Protein AF-A0A5K0V943-F1 (afdb_monomer_lite)

Foldseek 3Di:
DDCVVVVVVLVVCVVVPPPCSVVPSPDVVVDPVVCCCVPPVPVCCCPPPVPDD

Structure (mmCIF, N/CA/C/O backbone):
data_AF-A0A5K0V943-F1
#
_entry.id   AF-A0A5K0V943-F1
#
loop_
_atom_site.group_PDB
_atom_site.id
_atom_site.type_symbol
_atom_site.label_atom_id
_atom_site.label_alt_id
_atom_site.label_comp_id
_atom_site.label_asym_id
_atom_site.label_entity_id
_atom_site.label_seq_id
_atom_site.pdbx_PDB_ins_code
_atom_site.Cartn_x
_atom_site.Cartn_y
_atom_site.Cartn_z
_atom_site.occupancy
_atom_site.B_iso_or_equiv
_atom_site.auth_seq_id
_atom_site.auth_comp_id
_atom_site.auth_asym_id
_atom_site.auth_atom_id
_atom_site.pdbx_PDB_model_num
ATOM 1 N N . PHE A 1 1 ? -9.138 -4.065 -7.556 1.00 63.09 1 PHE A N 1
ATOM 2 C CA . PHE A 1 1 ? -8.560 -2.723 -7.389 1.00 63.09 1 PHE A CA 1
ATOM 3 C C . PHE A 1 1 ? -7.382 -2.698 -8.340 1.00 63.09 1 PHE A C 1
ATOM 5 O O . PHE A 1 1 ? -6.438 -3.436 -8.090 1.00 63.09 1 PHE A O 1
ATOM 12 N N . ASP A 1 2 ? -7.514 -2.056 -9.501 1.00 72.56 2 ASP A N 1
ATOM 13 C CA . ASP A 1 2 ? -6.365 -1.905 -10.397 1.00 72.56 2 ASP A CA 1
ATOM 14 C C . ASP A 1 2 ? -5.552 -0.675 -9.975 1.00 72.56 2 ASP A C 1
ATOM 16 O O . ASP A 1 2 ? -6.072 0.237 -9.326 1.00 72.56 2 ASP A O 1
ATOM 20 N N . ASP A 1 3 ? -4.260 -0.695 -10.270 1.00 77.19 3 ASP A N 1
ATOM 21 C CA . ASP A 1 3 ? -3.301 0.345 -9.915 1.00 77.19 3 ASP A CA 1
ATOM 22 C C . ASP A 1 3 ? -3.103 1.375 -11.036 1.00 77.19 3 ASP A C 1
ATOM 24 O O . ASP A 1 3 ? -2.165 2.167 -10.973 1.00 77.19 3 ASP A O 1
ATOM 28 N N . SER A 1 4 ? -3.993 1.435 -12.037 1.00 85.94 4 SER A N 1
ATOM 29 C CA . SER A 1 4 ? -3.804 2.261 -13.244 1.00 85.94 4 SER A CA 1
ATOM 30 C C . SER A 1 4 ? -3.649 3.747 -12.922 1.00 85.94 4 SER A C 1
ATOM 32 O O . SER A 1 4 ? -2.834 4.438 -13.531 1.00 85.94 4 SER A O 1
ATOM 34 N N . ASN A 1 5 ? -4.395 4.247 -11.932 1.00 83.31 5 ASN A N 1
ATOM 35 C CA . ASN A 1 5 ? -4.284 5.639 -11.490 1.00 83.31 5 ASN A CA 1
ATOM 36 C C . ASN A 1 5 ? -2.951 5.914 -10.779 1.00 83.31 5 ASN A C 1
ATOM 38 O O . ASN A 1 5 ? -2.361 6.974 -10.984 1.00 83.31 5 ASN A O 1
ATOM 42 N N . ALA A 1 6 ? -2.468 4.968 -9.965 1.00 79.38 6 ALA A N 1
ATOM 43 C CA . ALA A 1 6 ? -1.174 5.085 -9.294 1.00 79.38 6 ALA A CA 1
ATOM 44 C C . ALA A 1 6 ? -0.027 5.022 -10.314 1.00 79.38 6 ALA A C 1
ATOM 46 O O . ALA A 1 6 ? 0.903 5.823 -10.242 1.00 79.38 6 ALA A O 1
ATOM 47 N N . GLU A 1 7 ? -0.144 4.155 -11.322 1.00 82.06 7 GLU A N 1
ATOM 48 C CA . GLU A 1 7 ? 0.822 4.066 -12.415 1.00 82.06 7 GLU A CA 1
ATOM 49 C C . GLU A 1 7 ? 0.855 5.348 -13.253 1.00 82.06 7 GLU A C 1
ATOM 51 O O . GLU A 1 7 ? 1.930 5.875 -13.540 1.00 82.06 7 GLU A O 1
ATOM 56 N N . GLY A 1 8 ? -0.310 5.914 -13.583 1.00 86.50 8 GLY A N 1
ATOM 57 C CA . GLY A 1 8 ? -0.400 7.200 -14.275 1.00 86.50 8 GLY A CA 1
ATOM 58 C C . GLY A 1 8 ? 0.260 8.336 -13.488 1.00 86.50 8 GLY A C 1
ATOM 59 O O . GLY A 1 8 ? 1.019 9.126 -14.054 1.00 86.50 8 GLY A O 1
ATOM 60 N N . LEU A 1 9 ? 0.035 8.380 -12.172 1.00 82.44 9 LEU A N 1
ATOM 61 C CA . LEU A 1 9 ? 0.665 9.359 -11.287 1.00 82.44 9 LEU A CA 1
ATOM 62 C C . LEU A 1 9 ? 2.191 9.185 -11.258 1.00 82.44 9 LEU A C 1
ATOM 64 O O . LEU A 1 9 ? 2.929 10.159 -11.402 1.00 82.44 9 LEU A O 1
ATOM 68 N N . ARG A 1 10 ? 2.668 7.941 -11.153 1.00 78.81 10 ARG A N 1
ATOM 69 C CA . ARG A 1 10 ? 4.095 7.608 -11.147 1.00 78.81 10 ARG A CA 1
ATOM 70 C C . ARG A 1 10 ? 4.788 8.015 -12.444 1.00 78.81 10 ARG A C 1
ATOM 72 O O . ARG A 1 10 ? 5.886 8.571 -12.408 1.00 78.81 10 ARG A O 1
ATOM 79 N N . MET A 1 11 ? 4.149 7.775 -13.586 1.00 83.69 11 MET A N 1
ATOM 80 C CA . MET A 1 11 ? 4.673 8.180 -14.891 1.00 83.69 11 MET A CA 1
ATOM 81 C C . MET A 1 11 ? 4.750 9.705 -15.025 1.00 83.69 11 MET A C 1
ATOM 83 O O . MET A 1 11 ? 5.761 10.219 -15.502 1.00 83.69 11 MET A O 1
ATOM 87 N N . ALA A 1 12 ? 3.740 10.437 -14.544 1.00 84.69 12 ALA A N 1
ATOM 88 C CA . ALA A 1 12 ? 3.756 11.900 -14.531 1.00 84.69 12 ALA A CA 1
ATOM 89 C C . ALA A 1 12 ? 4.857 12.468 -13.615 1.00 84.69 12 ALA A C 1
ATOM 91 O O . ALA A 1 12 ? 5.559 13.401 -14.004 1.00 84.69 12 ALA A O 1
ATOM 92 N N . MET A 1 13 ? 5.061 11.879 -12.431 1.00 80.12 13 MET A N 1
ATOM 93 C CA . MET A 1 13 ? 6.122 12.284 -11.4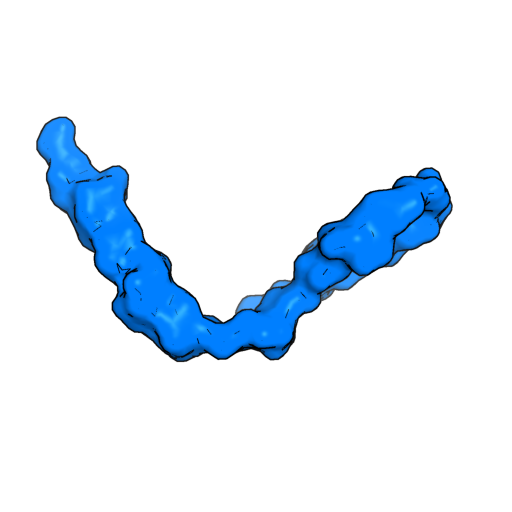98 1.00 80.12 13 MET A CA 1
ATOM 94 C C . MET A 1 13 ? 7.522 12.036 -12.073 1.00 80.12 13 MET A C 1
ATOM 96 O O . MET A 1 13 ? 8.373 12.923 -12.010 1.00 80.12 13 MET A O 1
ATOM 100 N N . LYS A 1 14 ? 7.744 10.870 -12.699 1.00 77.69 14 LYS A N 1
ATOM 101 C CA . LYS A 1 14 ? 9.002 10.546 -13.397 1.00 77.69 14 LYS A CA 1
ATOM 102 C C . LYS A 1 14 ? 9.276 11.507 -14.557 1.00 77.69 14 LYS A C 1
ATOM 104 O O . LYS A 1 14 ? 10.414 11.927 -14.742 1.00 77.69 14 LYS A O 1
ATOM 109 N N . ALA A 1 15 ? 8.245 11.885 -15.316 1.00 81.25 15 ALA A N 1
ATOM 110 C CA . ALA A 1 15 ? 8.373 12.834 -16.423 1.00 81.25 15 ALA A CA 1
ATOM 111 C C . ALA A 1 15 ? 8.690 14.270 -15.961 1.00 81.25 15 ALA A C 1
ATOM 113 O O . ALA A 1 15 ? 9.329 15.017 -16.696 1.00 81.25 15 ALA A O 1
ATOM 114 N N . GLY A 1 16 ? 8.269 14.653 -14.751 1.00 78.12 16 GLY A N 1
ATOM 115 C CA . GLY A 1 16 ? 8.498 15.982 -14.175 1.00 78.12 16 GLY A CA 1
ATOM 116 C C . GLY A 1 16 ? 9.909 16.234 -13.629 1.00 78.12 16 GLY A C 1
ATOM 117 O O . GLY A 1 16 ? 10.177 17.348 -13.190 1.00 78.12 16 GLY A O 1
ATOM 118 N N . GLY A 1 17 ? 10.805 15.237 -13.636 1.00 66.62 17 GLY A N 1
ATOM 119 C CA . GLY A 1 17 ? 12.190 15.391 -13.160 1.00 66.62 17 GLY A CA 1
ATOM 120 C C . GLY A 1 17 ? 12.328 15.586 -11.646 1.00 66.62 17 GLY A C 1
ATOM 121 O O . GLY A 1 17 ? 13.351 16.080 -11.184 1.00 66.62 17 GLY A O 1
ATOM 122 N N . VAL A 1 18 ? 11.301 15.218 -10.880 1.00 71.62 18 VAL A N 1
ATOM 123 C CA . VAL A 1 18 ? 11.298 15.273 -9.414 1.00 71.62 18 VAL A CA 1
ATOM 124 C C . VAL A 1 18 ? 12.198 14.141 -8.907 1.00 71.62 18 VAL A C 1
ATOM 126 O O . VAL A 1 18 ? 11.845 12.973 -9.069 1.00 71.62 18 VAL A O 1
ATOM 129 N N . GLU A 1 19 ? 13.368 14.448 -8.336 1.00 65.81 19 GLU A N 1
ATOM 130 C CA . GLU A 1 19 ? 14.295 13.431 -7.793 1.00 65.81 19 GLU A CA 1
ATOM 131 C C . GLU A 1 19 ? 13.603 12.540 -6.749 1.00 65.81 19 GLU A C 1
ATOM 133 O O . GLU A 1 19 ? 13.849 11.334 -6.665 1.00 65.81 19 GLU A O 1
ATOM 138 N N . GLU A 1 20 ? 12.651 13.105 -6.008 1.00 63.25 20 GLU A N 1
ATOM 139 C CA . GLU A 1 20 ? 11.858 12.414 -4.997 1.00 63.25 20 GLU A CA 1
ATOM 140 C C . GLU A 1 20 ? 10.848 11.420 -5.593 1.00 63.25 20 GLU A C 1
ATOM 142 O O . GLU A 1 20 ? 10.321 10.577 -4.865 1.00 63.25 20 GLU A O 1
ATOM 147 N N . ALA A 1 21 ? 10.595 11.450 -6.908 1.00 64.19 21 ALA A N 1
ATOM 148 C CA . ALA A 1 21 ? 9.680 10.518 -7.569 1.00 64.19 21 ALA A CA 1
ATOM 149 C C . ALA A 1 21 ? 10.150 9.060 -7.490 1.00 64.19 21 ALA A C 1
ATOM 151 O O . ALA A 1 21 ? 9.322 8.152 -7.487 1.00 64.19 21 ALA A O 1
ATOM 152 N N . GLY A 1 22 ? 11.464 8.828 -7.409 1.00 63.25 22 GLY A N 1
ATOM 153 C CA . GLY A 1 22 ? 12.021 7.500 -7.136 1.00 63.25 22 GLY A CA 1
ATOM 154 C C . GLY A 1 22 ? 11.970 7.112 -5.655 1.00 63.25 22 GLY A C 1
ATOM 155 O O . GLY A 1 22 ? 11.996 5.929 -5.334 1.00 63.25 22 GLY A O 1
ATOM 156 N N . LEU A 1 23 ? 11.884 8.096 -4.754 1.00 64.50 23 LEU A N 1
ATOM 157 C CA . LEU A 1 23 ? 11.841 7.891 -3.303 1.00 64.50 23 LEU A CA 1
ATOM 158 C C . LEU A 1 23 ? 10.427 7.535 -2.817 1.00 64.50 23 LEU A C 1
ATOM 160 O O . LEU A 1 23 ? 10.268 6.773 -1.867 1.00 64.50 23 LEU A O 1
ATOM 164 N N . PHE A 1 24 ? 9.410 8.070 -3.497 1.00 61.69 24 PHE A N 1
ATOM 165 C CA . PHE A 1 24 ? 7.990 7.809 -3.264 1.00 61.69 24 PHE A CA 1
ATOM 166 C C . PHE A 1 24 ? 7.391 6.897 -4.346 1.00 61.69 24 PHE A C 1
ATOM 168 O O . PHE A 1 24 ? 6.300 7.166 -4.852 1.00 61.69 24 PHE A O 1
ATOM 175 N N . ASP A 1 25 ? 8.091 5.819 -4.715 1.00 64.69 25 ASP A N 1
ATOM 176 C CA . ASP A 1 25 ? 7.542 4.786 -5.603 1.00 64.69 25 ASP A CA 1
ATOM 177 C C . ASP A 1 25 ? 6.451 3.997 -4.851 1.00 64.69 25 ASP A C 1
ATOM 179 O O . ASP A 1 25 ? 6.690 2.947 -4.253 1.00 64.69 25 ASP A O 1
ATOM 183 N N . PHE A 1 26 ? 5.249 4.579 -4.796 1.00 68.00 26 PHE A N 1
ATOM 184 C CA . PHE A 1 26 ? 4.047 3.981 -4.224 1.00 68.00 26 PHE A CA 1
ATOM 185 C C . PHE A 1 26 ? 3.612 2.798 -5.096 1.00 68.00 26 PHE A C 1
ATOM 187 O O . PHE A 1 26 ? 2.707 2.916 -5.921 1.00 68.00 26 PHE A O 1
ATOM 194 N N . ASP A 1 27 ? 4.253 1.646 -4.908 1.00 74.38 27 ASP A N 1
ATOM 195 C CA . ASP A 1 27 ? 3.792 0.387 -5.479 1.00 74.38 27 ASP A CA 1
ATOM 196 C C . ASP A 1 27 ? 2.824 -0.299 -4.499 1.00 74.38 27 ASP A C 1
ATOM 198 O O . ASP A 1 27 ? 3.262 -0.928 -3.531 1.00 74.38 27 ASP A O 1
ATOM 202 N N . PRO A 1 28 ? 1.498 -0.233 -4.716 1.00 75.00 28 PRO A N 1
ATOM 203 C CA . PRO A 1 28 ? 0.542 -0.914 -3.853 1.00 75.00 28 PRO A CA 1
ATOM 204 C C . PRO A 1 28 ? 0.748 -2.435 -3.835 1.00 75.00 28 PRO A 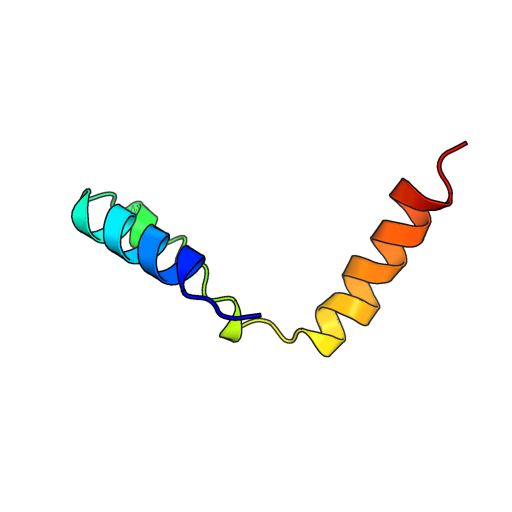C 1
ATOM 206 O O . PRO A 1 28 ? 0.308 -3.090 -2.895 1.00 75.00 28 PRO A O 1
ATOM 209 N N . LYS A 1 29 ? 1.426 -3.029 -4.823 1.00 80.69 29 LYS A N 1
ATOM 210 C CA . LYS A 1 29 ? 1.679 -4.476 -4.871 1.00 80.69 29 LYS A CA 1
ATOM 211 C C . LYS A 1 29 ? 2.728 -4.934 -3.857 1.00 80.69 29 LYS A C 1
ATOM 213 O O . LYS A 1 29 ? 2.748 -6.117 -3.533 1.00 80.69 29 LYS A O 1
ATOM 218 N N . CYS A 1 30 ? 3.562 -4.036 -3.324 1.00 82.88 30 CYS A N 1
ATOM 219 C CA . CYS A 1 30 ? 4.549 -4.398 -2.299 1.00 82.88 30 CYS A CA 1
ATOM 220 C C . CYS A 1 30 ? 3.939 -4.573 -0.897 1.00 82.88 30 CYS A C 1
ATOM 222 O O . CYS A 1 30 ? 4.595 -5.082 0.012 1.00 82.88 30 CYS A O 1
ATOM 224 N N . ILE A 1 31 ? 2.681 -4.166 -0.711 1.00 85.38 31 ILE A N 1
ATOM 225 C CA . ILE A 1 31 ? 1.992 -4.234 0.574 1.00 85.38 31 ILE A CA 1
ATOM 226 C C . ILE A 1 31 ? 1.384 -5.627 0.752 1.00 85.38 31 ILE A C 1
ATOM 228 O O . ILE A 1 31 ? 0.622 -6.107 -0.089 1.00 85.38 31 ILE A O 1
ATOM 232 N N . ASN A 1 32 ? 1.642 -6.254 1.903 1.00 92.19 32 ASN A N 1
ATOM 233 C CA . ASN A 1 32 ? 0.845 -7.392 2.353 1.00 92.19 32 ASN A CA 1
ATOM 234 C C . ASN A 1 32 ? -0.543 -6.896 2.790 1.00 92.19 32 ASN A C 1
ATOM 236 O O . ASN A 1 32 ? -0.757 -6.525 3.947 1.00 92.19 32 ASN A O 1
ATOM 240 N N . TRP A 1 33 ? -1.478 -6.848 1.842 1.00 91.06 33 TRP A N 1
ATOM 241 C CA . TRP A 1 33 ? -2.810 -6.278 2.051 1.00 91.06 33 TRP A CA 1
ATOM 242 C C . TRP A 1 33 ? -3.630 -6.998 3.114 1.00 91.06 33 TRP A C 1
ATOM 244 O O . TRP A 1 33 ? -4.361 -6.342 3.852 1.00 91.06 33 TRP A O 1
ATOM 254 N N . GLU A 1 34 ? -3.507 -8.321 3.222 1.00 94.50 34 GLU A N 1
ATOM 255 C CA . GLU A 1 34 ? -4.227 -9.090 4.238 1.00 94.50 34 GLU A CA 1
ATOM 256 C C . GLU A 1 34 ? -3.785 -8.664 5.642 1.00 94.50 34 GLU A C 1
ATOM 258 O O . GLU A 1 34 ? -4.602 -8.288 6.487 1.00 94.50 34 GLU A O 1
ATOM 263 N N . GLU A 1 35 ? -2.472 -8.623 5.860 1.00 96.31 35 GLU A N 1
ATOM 264 C CA . GLU A 1 35 ? -1.890 -8.222 7.133 1.00 96.31 35 GLU A CA 1
ATOM 265 C C . GLU A 1 35 ? -2.163 -6.750 7.460 1.00 96.31 35 GLU A C 1
ATOM 267 O O . GLU A 1 35 ? -2.552 -6.434 8.588 1.00 96.31 35 GLU A O 1
ATOM 272 N N . TYR A 1 36 ? -2.015 -5.855 6.480 1.00 94.00 36 TYR A N 1
ATOM 273 C CA . TYR A 1 36 ? -2.326 -4.435 6.638 1.00 94.00 36 TYR A CA 1
ATOM 274 C C . TYR A 1 36 ? -3.787 -4.229 7.050 1.00 94.00 36 TYR A C 1
ATOM 276 O O . TYR A 1 36 ? -4.071 -3.508 8.012 1.00 94.00 36 TYR A O 1
ATOM 284 N N . CYS A 1 37 ? -4.720 -4.897 6.368 1.00 94.94 37 CYS A N 1
ATOM 285 C CA . CYS A 1 37 ? -6.139 -4.771 6.663 1.00 94.94 37 CYS A CA 1
ATOM 286 C C . CYS A 1 37 ? -6.459 -5.241 8.085 1.00 94.94 37 CYS A C 1
ATOM 288 O O . CYS A 1 37 ? -7.117 -4.520 8.838 1.00 94.94 37 CYS A O 1
ATOM 290 N N . MET A 1 38 ? -5.961 -6.417 8.473 1.00 96.38 38 MET A N 1
ATOM 291 C CA . MET A 1 38 ? -6.249 -7.008 9.781 1.00 96.38 38 MET A CA 1
ATOM 292 C C . MET A 1 38 ? -5.583 -6.263 10.940 1.00 96.38 38 MET A C 1
ATOM 294 O O . MET A 1 38 ? -6.207 -6.082 11.986 1.00 96.38 38 MET A O 1
ATOM 298 N N . LYS A 1 39 ? -4.325 -5.839 10.783 1.00 95.88 39 LYS A N 1
ATOM 299 C CA . LYS A 1 39 ? -3.533 -5.282 11.892 1.00 95.88 39 LYS A CA 1
ATOM 300 C C . LYS A 1 39 ? -3.595 -3.763 11.992 1.00 95.88 39 LYS A C 1
ATOM 302 O O . LYS A 1 39 ? -3.420 -3.233 13.086 1.00 95.88 39 LYS A O 1
ATOM 307 N N . VAL A 1 40 ? -3.835 -3.064 10.882 1.00 95.44 40 VAL A N 1
ATOM 308 C CA . VAL A 1 40 ? -3.791 -1.595 10.828 1.00 95.44 40 VAL A CA 1
ATOM 309 C C . VAL A 1 40 ? -5.161 -1.020 10.489 1.00 95.44 40 VAL A C 1
ATOM 311 O O . VAL A 1 40 ? -5.720 -0.270 11.292 1.00 95.44 40 VAL A O 1
ATOM 314 N N . TYR A 1 41 ? -5.726 -1.383 9.333 1.00 94.88 41 TYR A N 1
ATOM 315 C CA . TYR A 1 41 ? -6.923 -0.720 8.809 1.00 94.88 41 TYR A CA 1
ATOM 316 C C . TYR A 1 41 ? -8.165 -0.955 9.677 1.00 94.88 41 TYR A C 1
ATOM 318 O O . TYR A 1 41 ? -8.750 0.009 10.164 1.00 94.88 41 TYR A O 1
ATOM 326 N N . TYR A 1 42 ? -8.562 -2.210 9.918 1.00 96.12 42 TYR A N 1
ATOM 327 C CA . TYR A 1 42 ? -9.770 -2.513 10.695 1.00 96.12 42 TYR A CA 1
ATOM 328 C C . TYR A 1 42 ? -9.708 -1.986 12.137 1.00 96.12 42 TYR A C 1
ATOM 330 O O . TYR A 1 42 ? -10.663 -1.328 12.558 1.00 96.12 42 TYR A O 1
ATOM 338 N N . PRO A 1 43 ? -8.612 -2.183 12.899 1.00 95.81 43 PRO A N 1
ATOM 339 C CA . PRO A 1 43 ? -8.502 -1.607 14.237 1.00 95.81 43 PRO A CA 1
ATOM 340 C C . PRO A 1 43 ? -8.595 -0.076 14.239 1.00 95.81 43 PRO A C 1
ATOM 342 O O . PRO A 1 43 ? -9.250 0.500 15.111 1.00 95.81 43 PRO A O 1
ATOM 345 N N . GLY A 1 44 ? -7.965 0.584 13.261 1.00 94.12 44 GLY A N 1
ATOM 346 C CA . GLY A 1 44 ? -8.035 2.035 13.095 1.00 94.12 44 GLY A CA 1
ATOM 347 C C . GLY A 1 44 ? -9.448 2.511 12.760 1.00 94.12 44 GLY A C 1
ATOM 348 O O . GLY A 1 44 ? -9.953 3.429 13.403 1.00 94.12 44 GLY A O 1
ATOM 349 N N . LEU A 1 45 ? -10.113 1.844 11.816 1.00 95.56 45 LEU A N 1
ATOM 350 C CA . L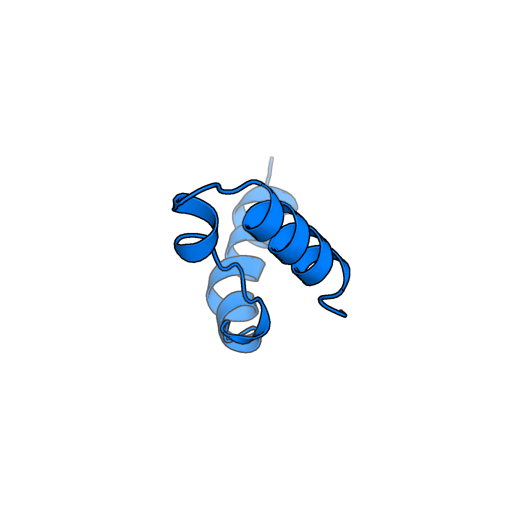EU A 1 45 ? -11.488 2.135 11.412 1.00 95.56 45 LEU A CA 1
ATOM 351 C C . LEU A 1 45 ? -12.450 2.042 12.602 1.00 95.56 45 LEU A C 1
ATOM 353 O O . LEU A 1 45 ? -13.231 2.961 12.848 1.00 95.56 45 LEU A O 1
ATOM 357 N N . VAL A 1 46 ? -12.360 0.959 13.376 1.00 94.75 46 VAL A N 1
ATOM 358 C CA . VAL A 1 46 ? -13.199 0.763 14.562 1.00 94.75 46 VAL A CA 1
ATOM 359 C C . VAL A 1 46 ? -12.957 1.880 15.576 1.00 94.75 46 VAL A C 1
ATOM 361 O O . VAL A 1 46 ? -13.903 2.531 16.013 1.00 94.75 46 VAL A O 1
ATOM 364 N N . ARG 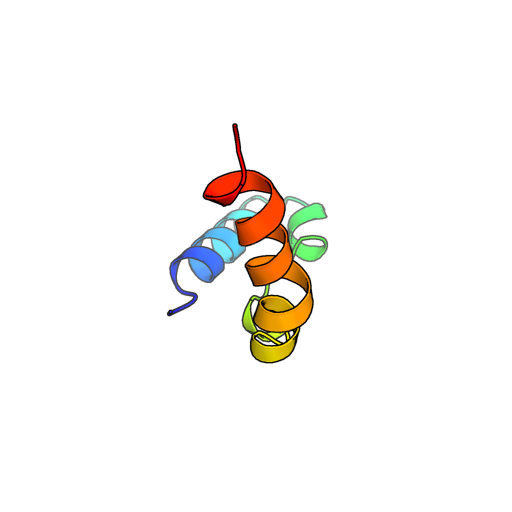A 1 47 ? -11.692 2.146 15.911 1.00 93.50 47 ARG A N 1
ATOM 365 C CA . ARG A 1 47 ? -11.315 3.115 16.948 1.00 93.50 47 ARG A CA 1
ATOM 366 C C . ARG A 1 47 ? -11.669 4.555 16.587 1.00 93.50 47 ARG A C 1
ATOM 368 O O . 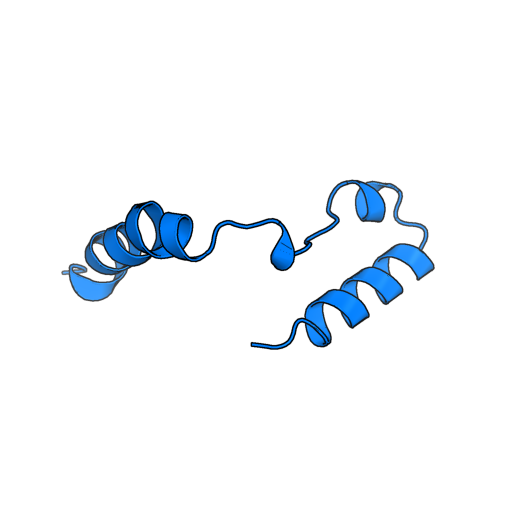ARG A 1 47 ? -12.121 5.295 17.454 1.00 93.50 47 ARG A O 1
ATOM 375 N N . TYR A 1 48 ? -11.410 4.960 15.348 1.00 93.19 48 TYR A N 1
ATOM 376 C CA . TYR A 1 48 ? -11.410 6.372 14.962 1.00 93.19 48 TYR A CA 1
ATOM 377 C C . TYR A 1 48 ? -12.568 6.782 14.070 1.00 93.19 48 TYR A C 1
ATOM 379 O O . TYR A 1 48 ? -12.743 7.978 13.875 1.00 93.19 48 TYR A O 1
ATOM 387 N N . VAL A 1 49 ? -13.334 5.847 13.515 1.00 91.56 49 VAL A N 1
ATOM 388 C CA . VAL A 1 49 ? -14.47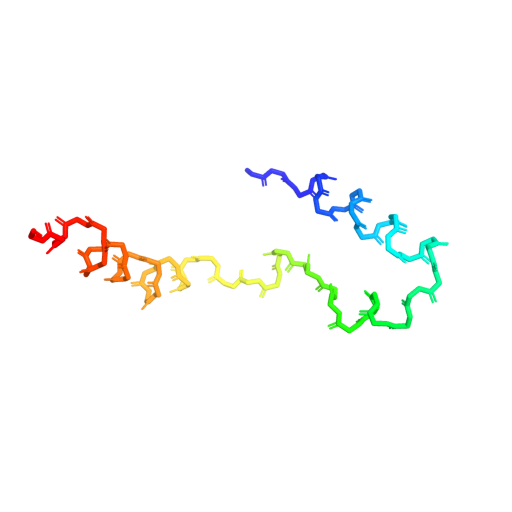9 6.177 12.655 1.00 91.56 49 VAL A CA 1
ATOM 389 C C . VAL A 1 49 ? -15.762 5.653 13.276 1.00 91.56 49 VAL A C 1
ATOM 391 O O . VAL A 1 49 ? -16.706 6.411 13.457 1.00 91.56 49 VAL A O 1
ATOM 394 N N . MET A 1 50 ? -15.791 4.372 13.650 1.00 91.06 50 MET A N 1
ATOM 395 C CA . MET A 1 50 ? -17.019 3.735 14.140 1.00 91.06 50 MET A CA 1
ATOM 396 C C . MET A 1 50 ? -17.313 4.029 15.614 1.00 91.06 50 MET A C 1
ATOM 398 O O . MET A 1 50 ? -18.473 4.072 16.003 1.00 91.06 50 MET A O 1
ATOM 402 N N . MET A 1 51 ? -16.280 4.216 16.439 1.00 84.12 51 MET A N 1
ATOM 403 C CA . MET A 1 51 ? -16.416 4.507 17.873 1.00 84.12 51 MET A CA 1
ATOM 404 C C . MET A 1 51 ? -16.272 6.000 18.211 1.00 84.12 51 MET A C 1
ATOM 406 O O . MET A 1 51 ? -16.100 6.346 19.380 1.00 84.12 51 MET A O 1
ATOM 410 N N . GLN A 1 52 ? -16.344 6.886 17.213 1.00 67.00 52 GLN A N 1
ATOM 411 C CA . GLN A 1 52 ? -16.441 8.329 17.451 1.00 67.00 52 GLN A CA 1
ATOM 412 C C . GLN A 1 52 ? -17.757 8.620 18.190 1.00 67.00 52 GLN A C 1
ATOM 414 O O . GLN A 1 52 ? -18.826 8.229 17.722 1.00 67.00 52 GLN A O 1
ATOM 419 N N . LYS A 1 53 ? -17.658 9.243 19.369 1.00 59.12 53 LYS A N 1
ATOM 420 C CA . LYS A 1 53 ? -18.800 9.727 20.156 1.00 59.12 53 LYS A CA 1
ATOM 421 C C . LYS A 1 53 ? -19.178 11.141 19.752 1.00 59.12 53 LYS A C 1
ATOM 423 O O . LYS A 1 53 ? -18.239 11.932 19.517 1.00 59.12 53 LYS A O 1
#

Secondary structure (DSSP, 8-state):
---HHHHHHHHHHHHTT-GGGGTT---GGGS-HHHHIIIIIHHHHIIIIIT--

pLDDT: mean 81.7, std 11.66, range [59.12, 96.38]

InterPro domains:
  IPR033640 Fatty acyl-CoA reductase, C-terminal [PF03015] (1-50)

Organism: NCBI:txid210225

Radius of gyration: 15.52 Å; chains: 1; bounding box: 33×25×37 Å

Sequence (53 aa):
FDDSNAEGLRMAMKAGGVEEAGLFDFDPKCINWEEYCMKVYYPGLVRYVMMQK